Protein 1DHN (pdb70)

Structure (mmCIF, N/CA/C/O backbone):
data_1DHN
#
_entry.id   1DHN
#
_cell.length_a   61.300
_cell.length_b   61.300
_cell.length_c   124.200
_cell.angle_alpha   90.00
_cell.angle_beta   90.00
_cell.angle_gamma   90.00
#
_symmetry.space_group_name_H-M   'I 4 2 2'
#
loop_
_entity.id
_entity.type
_entity.pdbx_description
1 polymer '7,8-DIHYDRONEOPTERIN ALDOLASE'
2 water water
#
loop_
_atom_site.group_PDB
_atom_site.id
_atom_site.type_symbol
_atom_site.label_atom_id
_atom_site.label_alt_id
_atom_site.label_comp_id
_atom_site.label_asym_id
_atom_site.label_entity_id
_atom_site.label_seq_id
_atom_site.pdbx_PDB_ins_code
_atom_site.Cartn_x
_atom_site.Cartn_y
_atom_site.Cartn_z
_atom_site.occupancy
_atom_site.B_iso_or_equiv
_atom_site.auth_seq_id
_atom_site.auth_comp_id
_atom_site.auth_asym_id
_atom_site.auth_atom_id
_atom_site.pdbx_PDB_model_num
ATOM 1 N N . MET A 1 1 ? 21.004 38.189 93.560 1.00 34.07 1 MET A N 1
ATOM 2 C CA . MET A 1 1 ? 20.356 38.919 92.428 1.00 32.60 1 MET A CA 1
ATOM 3 C C . MET A 1 1 ? 21.233 38.673 91.179 1.00 30.79 1 MET A C 1
ATOM 4 O O . MET A 1 1 ? 22.350 39.181 91.087 1.00 29.93 1 MET A O 1
ATOM 9 N N . GLN A 1 2 ? 20.723 37.877 90.239 1.00 28.71 2 GLN A N 1
ATOM 10 C CA . GLN A 1 2 ? 21.469 37.506 89.042 1.00 26.43 2 GLN A CA 1
ATOM 11 C C . GLN A 1 2 ? 20.966 38.112 87.732 1.00 26.63 2 GLN A C 1
ATOM 12 O O . GLN A 1 2 ? 21.301 37.596 86.662 1.00 28.37 2 GLN A O 1
ATOM 18 N N . ASP A 1 3 ? 20.122 39.142 87.796 1.00 21.71 3 ASP A N 1
ATOM 19 C CA . ASP A 1 3 ? 19.613 39.766 86.574 1.00 21.45 3 ASP A CA 1
ATOM 20 C C . ASP A 1 3 ? 20.698 40.641 85.951 1.00 20.43 3 ASP A C 1
ATOM 21 O O . ASP A 1 3 ? 21.485 41.296 86.670 1.00 20.23 3 ASP A O 1
ATOM 26 N N . THR A 1 4 ? 20.704 40.713 84.627 1.00 18.14 4 THR A N 1
ATOM 27 C CA . THR A 1 4 ? 21.685 41.540 83.945 1.00 18.70 4 THR A CA 1
ATOM 28 C C . THR A 1 4 ? 21.128 42.132 82.668 1.00 18.25 4 THR A C 1
ATOM 29 O O . THR A 1 4 ? 20.153 41.639 82.100 1.00 20.06 4 THR A O 1
ATOM 33 N N . ILE A 1 5 ? 21.720 43.244 82.273 1.00 19.32 5 ILE A N 1
ATOM 34 C CA . ILE A 1 5 ? 21.386 43.911 81.022 1.00 21.57 5 ILE A CA 1
ATOM 35 C C . ILE A 1 5 ? 22.727 43.786 80.282 1.00 20.49 5 ILE A C 1
ATOM 36 O O . ILE A 1 5 ? 23.779 44.001 80.888 1.00 21.46 5 ILE A O 1
ATOM 41 N N . PHE A 1 6 ? 22.713 43.409 79.006 1.00 19.48 6 PHE A N 1
ATOM 42 C CA . PHE A 1 6 ? 23.970 43.251 78.280 1.00 18.31 6 PHE A CA 1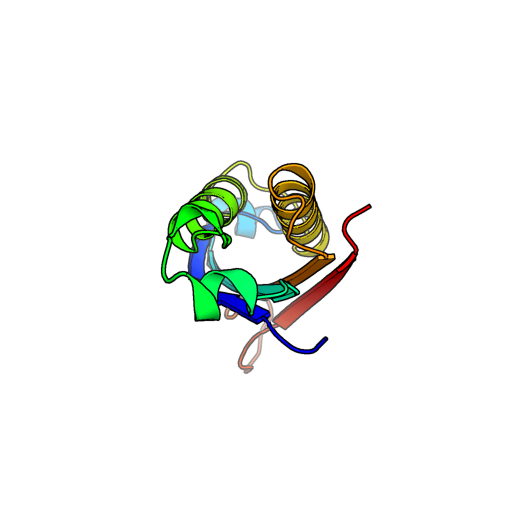
ATOM 43 C C . PHE A 1 6 ? 24.020 43.830 76.868 1.00 18.45 6 PHE A C 1
ATOM 44 O O . PHE A 1 6 ? 22.992 44.004 76.228 1.00 19.85 6 PHE A O 1
ATOM 52 N N . LEU A 1 7 ? 25.230 44.155 76.410 1.00 19.02 7 LEU A N 1
ATOM 53 C CA . LEU A 1 7 ? 25.487 44.656 75.056 1.00 18.50 7 LEU A CA 1
ATOM 54 C C . LEU A 1 7 ? 26.700 43.846 74.608 1.00 19.39 7 LEU A C 1
ATOM 55 O O . LEU A 1 7 ? 27.778 43.934 75.209 1.00 19.99 7 LEU A O 1
ATOM 60 N N . LYS A 1 8 ? 26.492 42.996 73.604 1.00 19.63 8 LYS A N 1
ATOM 61 C CA . LYS A 1 8 ? 27.529 42.112 73.113 1.00 18.52 8 LYS A CA 1
ATOM 62 C C . LYS A 1 8 ? 28.123 42.422 71.745 1.00 19.61 8 LYS A C 1
ATOM 63 O O . LYS A 1 8 ? 27.418 42.758 70.798 1.00 20.36 8 LYS A O 1
ATOM 69 N N . GLY A 1 9 ? 29.431 42.233 71.640 1.00 20.61 9 GLY A N 1
ATOM 70 C CA . GLY A 1 9 ? 30.135 42.443 70.390 1.00 21.84 9 GLY A CA 1
ATOM 71 C C . GLY A 1 9 ? 30.060 43.814 69.732 1.00 22.00 9 GLY A C 1
ATOM 72 O O . GLY A 1 9 ? 30.008 43.915 68.487 1.00 20.39 9 GLY A O 1
ATOM 73 N N . MET A 1 10 ? 30.030 44.873 70.542 1.00 21.42 10 MET A N 1
ATOM 74 C CA . MET A 1 10 ? 30.006 46.231 69.999 1.00 20.25 10 MET A CA 1
ATOM 75 C C . MET A 1 10 ? 31.375 46.455 69.367 1.00 20.72 10 MET A C 1
ATOM 76 O O . MET A 1 10 ? 32.389 46.200 70.005 1.00 22.04 10 MET A O 1
ATOM 81 N N . ARG A 1 11 ? 31.406 46.868 68.108 1.00 19.40 11 ARG A N 1
ATOM 82 C CA . ARG A 1 11 ? 32.664 47.084 67.427 1.00 19.58 11 ARG A CA 1
ATOM 83 C C . ARG A 1 11 ? 32.869 48.533 67.064 1.00 19.24 11 ARG A C 1
ATOM 84 O O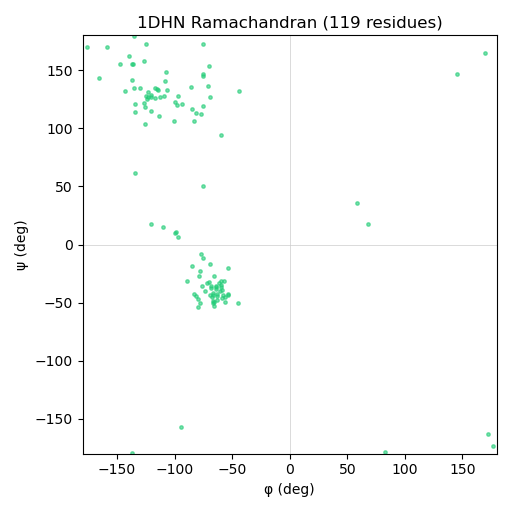 . ARG A 1 11 ? 31.963 49.189 66.546 1.00 20.51 11 ARG A O 1
ATOM 92 N N . PHE A 1 12 ? 34.062 49.038 67.350 1.00 18.43 12 PHE A N 1
ATOM 93 C CA . PHE A 1 12 ? 34.384 50.424 67.059 1.00 21.16 12 PHE A CA 1
ATOM 94 C C . PHE A 1 12 ? 35.778 50.484 66.459 1.00 21.72 12 PHE A C 1
ATOM 95 O O . PHE A 1 12 ? 36.659 49.729 66.867 1.00 23.37 12 PHE A O 1
ATOM 103 N N . TYR A 1 13 ? 35.973 51.358 65.480 1.00 22.07 13 TYR A N 1
ATOM 104 C CA . TYR A 1 13 ? 37.287 51.513 64.891 1.00 22.11 13 TYR A CA 1
ATOM 105 C C . TYR A 1 13 ? 37.876 52.659 65.690 1.00 22.97 13 TYR A C 1
ATOM 106 O O . TYR A 1 13 ? 37.290 53.756 65.742 1.00 25.18 13 TYR A O 1
ATOM 115 N N . GLY A 1 14 ? 39.003 52.388 66.340 1.00 22.65 14 GLY A N 1
ATOM 116 C CA . GLY A 1 14 ? 39.651 53.387 67.167 1.00 23.08 14 GLY A CA 1
ATOM 117 C C . GLY A 1 14 ? 41.143 53.427 66.944 1.00 22.45 14 GLY A C 1
ATOM 118 O O . GLY A 1 14 ? 41.677 52.640 66.161 1.00 20.44 14 GLY A O 1
ATOM 119 N N . TYR A 1 15 ? 41.817 54.323 67.664 1.00 23.20 15 TYR A N 1
ATOM 120 C CA . TYR A 1 15 ? 43.264 54.515 67.539 1.00 24.63 15 TYR A CA 1
ATOM 121 C C . TYR A 1 15 ? 44.099 54.294 68.794 1.00 24.67 15 TYR A C 1
ATOM 122 O O . TYR A 1 15 ? 45.270 54.674 68.842 1.00 24.51 15 TYR A O 1
ATOM 131 N N . HIS A 1 16 ? 43.512 53.610 69.769 1.00 25.46 16 HIS A N 1
ATOM 132 C CA . HIS A 1 16 ? 44.174 53.317 71.037 1.00 25.40 16 HIS A CA 1
ATOM 133 C C . HIS A 1 16 ? 45.291 52.296 70.864 1.00 24.58 16 HIS A C 1
ATOM 134 O O . HIS A 1 16 ? 45.271 51.474 69.950 1.00 25.39 16 HIS A O 1
ATOM 141 N N . GLY A 1 17 ? 46.267 52.362 71.757 1.00 26.14 17 GLY A N 1
ATOM 142 C CA . GLY A 1 17 ? 47.400 51.457 71.711 1.00 26.25 17 GLY A CA 1
ATOM 143 C C . GLY A 1 17 ? 48.654 52.180 72.173 1.00 27.75 17 GLY A C 1
ATOM 144 O O . GLY A 1 17 ? 48.791 53.392 71.985 1.00 28.00 17 GLY A O 1
ATOM 145 N N . ALA A 1 18 ? 49.553 51.449 72.820 1.00 29.40 18 ALA A N 1
ATOM 146 C CA . ALA A 1 18 ? 50.801 52.026 73.311 1.00 30.47 18 ALA A CA 1
ATOM 147 C C . ALA A 1 18 ? 51.824 52.271 72.180 1.00 32.88 18 ALA A C 1
ATOM 148 O O . ALA A 1 18 ? 52.826 52.970 72.371 1.00 34.41 18 ALA A O 1
ATOM 150 N N . LEU A 1 19 ? 51.553 51.724 70.997 1.00 32.47 19 LEU A N 1
ATOM 151 C CA . LEU A 1 19 ? 52.451 51.848 69.854 1.00 33.01 19 LEU A CA 1
ATOM 152 C C . LEU A 1 19 ? 52.064 52.974 68.872 1.00 31.66 19 LEU A C 1
ATOM 153 O O . LEU A 1 19 ? 50.918 53.054 68.423 1.00 31.37 19 LEU A O 1
ATOM 158 N N . SER A 1 20 ? 53.025 53.848 68.563 1.00 30.91 20 SER A N 1
ATOM 159 C CA . SER A 1 20 ? 52.821 54.974 67.648 1.00 30.02 20 SER A CA 1
ATOM 160 C C . SER A 1 20 ? 52.076 54.544 66.403 1.00 28.08 20 SER A C 1
ATOM 161 O O . SER A 1 20 ? 51.086 55.167 66.013 1.00 28.77 20 SER A O 1
ATOM 164 N N . ALA A 1 21 ? 52.562 53.477 65.777 1.00 27.29 21 ALA A N 1
ATOM 165 C CA . ALA A 1 21 ? 51.958 52.961 64.547 1.00 27.00 21 ALA A CA 1
ATOM 166 C C . ALA A 1 21 ? 50.487 52.549 64.723 1.00 25.72 21 ALA A C 1
ATOM 167 O O . ALA A 1 21 ? 49.706 52.674 63.786 1.00 24.62 21 ALA A O 1
ATOM 169 N N . GLU A 1 22 ? 50.114 52.088 65.922 1.00 24.42 22 GLU A N 1
ATOM 170 C CA . GLU A 1 22 ? 48.731 51.711 66.212 1.00 24.74 22 GLU A CA 1
ATOM 171 C C . GLU A 1 22 ? 47.873 52.970 66.181 1.00 26.29 22 GLU A C 1
ATOM 172 O O . GLU A 1 22 ? 46.800 52.989 65.576 1.00 25.08 22 GLU A O 1
ATOM 178 N N . ASN A 1 23 ? 48.339 54.005 66.879 1.00 28.02 23 ASN A N 1
ATOM 179 C CA . ASN A 1 23 ? 47.645 55.297 66.961 1.00 29.33 23 ASN A CA 1
ATOM 180 C C . ASN A 1 23 ? 47.407 55.906 65.586 1.00 28.46 23 ASN A C 1
ATOM 181 O O . ASN A 1 23 ? 46.437 56.635 65.378 1.00 27.16 23 ASN A O 1
ATOM 186 N N . GLU A 1 24 ? 48.328 55.618 64.666 1.00 31.23 24 GLU A N 1
ATOM 187 C CA . GLU A 1 24 ? 48.302 56.109 63.276 1.00 32.80 24 GLU A CA 1
ATOM 188 C C . GLU A 1 24 ? 47.318 55.334 62.380 1.00 30.53 24 GLU A C 1
ATOM 189 O O . GLU A 1 24 ? 46.477 55.931 61.712 1.00 30.30 24 GLU A O 1
ATOM 195 N N . ILE A 1 25 ? 47.419 54.006 62.409 1.00 28.97 25 ILE A N 1
ATOM 196 C CA . ILE A 1 25 ? 46.585 53.109 61.613 1.00 28.75 25 ILE A CA 1
ATOM 197 C C . ILE A 1 25 ? 45.202 52.785 62.215 1.00 26.14 25 ILE A C 1
ATOM 198 O O . ILE A 1 25 ? 44.194 52.764 61.494 1.00 24.36 25 ILE A O 1
ATOM 203 N N . GLY A 1 26 ? 45.160 52.538 63.522 1.00 24.53 26 GLY A N 1
ATOM 204 C CA . GLY A 1 26 ? 43.913 52.184 64.170 1.00 23.48 26 GLY A CA 1
ATOM 205 C C . GLY A 1 26 ? 43.638 50.696 63.981 1.00 24.46 26 GLY A C 1
ATOM 206 O O . GLY A 1 26 ? 44.445 49.969 63.380 1.00 24.91 26 GLY A O 1
ATOM 207 N N . GLN A 1 27 ? 42.503 50.238 64.498 1.00 22.75 27 GLN A N 1
ATOM 208 C CA . GLN A 1 27 ? 42.095 48.838 64.416 1.00 22.00 27 GLN A CA 1
ATOM 209 C C . GLN A 1 27 ? 40.697 48.771 65.042 1.00 22.23 27 GLN A C 1
ATOM 210 O O . GLN A 1 27 ? 40.204 49.765 65.574 1.00 23.02 27 GLN A O 1
ATOM 216 N N . ILE A 1 28 ? 40.033 47.631 64.895 1.00 22.61 28 ILE A N 1
ATOM 217 C CA . ILE A 1 28 ? 38.705 47.415 65.453 1.00 22.24 28 ILE A CA 1
ATOM 218 C C . ILE A 1 28 ? 38.851 46.930 66.905 1.00 21.24 28 ILE A C 1
ATOM 219 O O . ILE A 1 28 ? 39.707 46.100 67.208 1.00 21.74 28 ILE A O 1
ATOM 224 N N . PHE A 1 29 ? 38.043 47.496 67.796 1.00 21.68 29 PHE A N 1
ATOM 225 C CA . PHE A 1 29 ? 38.011 47.127 69.205 1.00 22.10 29 PHE A CA 1
ATOM 226 C C . PHE A 1 29 ? 36.628 46.522 69.407 1.00 21.59 29 PHE A C 1
ATOM 227 O O . PHE A 1 29 ? 35.642 47.082 68.914 1.00 21.85 29 PHE A O 1
ATOM 235 N N . LYS A 1 30 ? 36.567 45.370 70.075 1.00 19.31 30 LYS A N 1
ATOM 236 C CA . LYS A 1 30 ? 35.313 44.678 70.343 1.00 19.27 30 LYS A CA 1
ATOM 237 C C . LYS A 1 30 ? 35.041 44.879 71.822 1.00 19.64 30 LYS A C 1
ATOM 238 O O . LYS A 1 30 ? 35.948 44.674 72.634 1.00 21.39 30 LYS A O 1
ATOM 244 N N . VAL A 1 31 ? 33.812 45.262 72.174 1.00 19.69 31 VAL A N 1
ATOM 245 C CA . VAL A 1 31 ? 33.442 45.527 73.578 1.00 19.89 31 VAL A CA 1
ATOM 246 C C . VAL A 1 31 ? 32.168 44.810 74.034 1.00 16.70 31 VAL A C 1
ATOM 247 O O . VAL A 1 31 ? 31.179 44.777 73.315 1.00 17.62 31 VAL A O 1
ATOM 251 N N . ASP A 1 32 ? 32.224 44.203 75.214 1.00 18.24 32 ASP A N 1
ATOM 252 C CA . ASP A 1 32 ? 31.071 43.532 75.819 1.00 19.14 32 ASP A CA 1
ATOM 253 C C . ASP A 1 32 ? 30.850 44.233 77.146 1.00 18.24 32 ASP A C 1
ATOM 254 O O . ASP A 1 32 ? 31.788 44.421 77.915 1.00 18.48 32 ASP A O 1
ATOM 259 N N . VAL A 1 33 ? 29.626 44.661 77.393 1.00 20.07 33 VAL A N 1
ATOM 260 C CA . VAL A 1 33 ? 29.285 45.323 78.644 1.00 19.93 33 VAL A CA 1
ATOM 261 C C . VAL A 1 33 ? 28.133 44.543 79.297 1.00 21.25 33 VAL A C 1
ATOM 262 O O . VAL A 1 33 ? 27.143 44.199 78.636 1.00 20.67 33 VAL A O 1
ATOM 266 N N . THR A 1 34 ? 28.318 44.159 80.556 1.00 21.60 34 THR A N 1
ATOM 267 C CA . THR A 1 34 ? 27.274 43.451 81.292 1.00 21.27 34 THR A CA 1
ATOM 268 C C . THR A 1 34 ? 26.994 44.245 82.564 1.00 20.06 34 THR A C 1
ATOM 269 O O . THR A 1 34 ? 27.901 44.575 83.334 1.00 20.27 34 THR A O 1
ATOM 273 N N . LEU A 1 35 ? 25.731 44.591 82.739 1.00 18.77 35 LEU A N 1
ATOM 274 C CA . LEU A 1 35 ? 25.305 45.391 83.855 1.00 19.53 35 LEU A CA 1
ATOM 275 C C . LEU A 1 35 ? 24.426 44.625 84.839 1.00 19.86 35 LEU A C 1
ATOM 276 O O . LEU A 1 35 ? 23.462 43.979 84.438 1.00 20.58 35 LEU A O 1
ATOM 281 N N . LYS A 1 36 ? 24.803 44.646 86.113 1.00 19.13 36 LYS A N 1
ATOM 282 C CA . LYS A 1 36 ? 24.012 44.003 87.149 1.00 20.75 36 LYS A CA 1
ATOM 283 C C . LYS A 1 36 ? 22.897 44.983 87.550 1.00 20.79 36 LYS A C 1
ATOM 284 O O . LYS A 1 36 ? 23.151 45.979 88.220 1.00 21.03 36 LYS A O 1
ATOM 290 N N . VAL A 1 37 ? 21.671 44.699 87.126 1.00 22.53 37 VAL A N 1
ATOM 291 C CA . VAL A 1 37 ? 20.509 45.559 87.390 1.00 23.21 37 VAL A CA 1
ATOM 292 C C . VAL A 1 37 ? 19.316 44.703 87.827 1.00 23.46 37 VAL A C 1
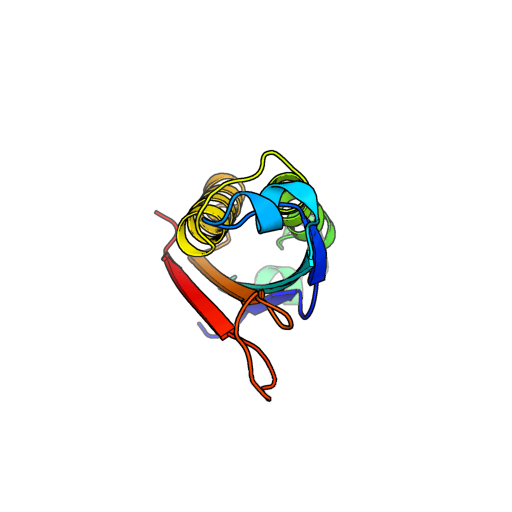ATOM 293 O O . VAL A 1 37 ? 19.054 43.670 87.218 1.00 23.34 37 VAL A O 1
ATOM 297 N N . ASP A 1 38 ? 18.605 45.109 88.879 1.00 24.67 38 ASP A N 1
ATOM 298 C CA . ASP A 1 38 ? 17.422 44.360 89.328 1.00 26.67 38 ASP A CA 1
ATOM 299 C C . ASP A 1 38 ? 16.292 44.708 88.340 1.00 25.47 38 ASP A C 1
ATOM 300 O O . ASP A 1 38 ? 15.819 45.848 88.315 1.00 26.08 38 ASP A O 1
ATOM 305 N N . LEU A 1 39 ? 15.865 43.722 87.544 1.00 25.38 39 LEU A N 1
ATOM 306 C CA . LEU A 1 39 ? 14.842 43.903 86.501 1.00 23.85 39 LEU A CA 1
ATOM 307 C C . LEU A 1 39 ? 13.396 43.476 86.832 1.00 24.51 39 LEU A C 1
ATOM 308 O O . LEU A 1 39 ? 12.531 43.425 85.943 1.00 24.19 39 LEU A O 1
ATOM 313 N N . SER A 1 40 ? 13.123 43.184 88.103 1.00 27.22 40 SER A N 1
ATOM 314 C CA . SER A 1 40 ? 11.785 42.751 88.506 1.00 25.84 40 SER A CA 1
ATOM 315 C C . SER A 1 40 ? 10.736 43.868 88.481 1.00 24.82 40 SER A C 1
ATOM 316 O O . SER A 1 40 ? 9.581 43.605 88.173 1.00 27.21 40 SER A O 1
ATOM 319 N N . GLU A 1 41 ? 11.116 45.111 88.773 1.00 26.30 41 GLU A N 1
ATOM 320 C CA . GLU A 1 41 ? 10.143 46.198 88.730 1.00 26.23 41 GLU A CA 1
ATOM 321 C C . GLU A 1 41 ? 9.699 46.357 87.275 1.00 27.60 41 GLU A C 1
ATOM 322 O O . GLU A 1 41 ? 8.499 46.292 86.984 1.00 28.64 41 GLU A O 1
ATOM 328 N N . ALA A 1 42 ? 10.665 46.500 86.356 1.00 26.72 42 ALA A N 1
ATOM 329 C CA . ALA A 1 42 ? 10.387 46.626 84.921 1.00 24.70 42 ALA A CA 1
ATOM 330 C C . ALA A 1 42 ? 9.637 45.390 84.398 1.00 24.28 42 ALA A C 1
ATOM 331 O O . ALA A 1 42 ? 8.766 45.489 83.521 1.00 25.53 42 ALA A O 1
ATOM 333 N N . GLY A 1 43 ? 9.991 44.223 84.926 1.00 22.96 43 GLY A N 1
ATOM 334 C CA . GLY A 1 43 ? 9.325 43.002 84.520 1.00 24.94 43 GLY A CA 1
ATOM 335 C C . GLY A 1 43 ? 7.846 43.052 84.851 1.00 26.92 43 GLY A C 1
ATOM 336 O O . GLY A 1 43 ? 7.007 42.516 84.134 1.00 27.08 43 GLY A O 1
ATOM 337 N N . ARG A 1 44 ? 7.534 43.726 85.949 1.00 31.22 44 ARG A N 1
ATOM 338 C CA . ARG A 1 44 ? 6.166 43.891 86.433 1.00 32.02 44 ARG A CA 1
ATOM 339 C C . ARG A 1 44 ? 5.437 44.989 85.657 1.00 30.77 44 ARG A C 1
ATOM 340 O O . ARG A 1 44 ? 4.371 44.758 85.066 1.00 29.24 44 ARG A O 1
ATOM 348 N N . THR A 1 45 ? 6.059 46.166 85.632 1.00 29.59 45 THR A N 1
ATOM 349 C CA . THR A 1 45 ? 5.478 47.345 85.013 1.00 30.52 45 THR A CA 1
ATOM 350 C C . THR A 1 45 ? 5.487 47.458 83.497 1.00 30.40 45 THR A C 1
ATOM 351 O O . THR A 1 45 ? 4.548 48.006 82.907 1.00 30.92 45 THR A O 1
ATOM 355 N N . ASP A 1 46 ? 6.546 46.964 82.868 1.00 28.86 46 ASP A N 1
ATOM 356 C CA . ASP A 1 46 ? 6.694 47.080 81.423 1.00 29.80 46 ASP A CA 1
ATOM 357 C C . ASP A 1 46 ? 6.905 48.560 81.045 1.00 29.24 46 ASP A C 1
ATOM 358 O O . ASP A 1 46 ? 6.737 48.952 79.896 1.00 29.84 46 ASP A O 1
ATOM 363 N N . ASN A 1 47 ? 7.278 49.379 82.021 1.00 31.33 47 ASN A N 1
ATOM 364 C CA . ASN A 1 47 ? 7.497 50.799 81.785 1.00 32.51 47 ASN A CA 1
ATOM 365 C C . ASN A 1 47 ? 9.001 50.999 81.602 1.00 33.15 47 ASN A C 1
ATOM 366 O O . ASN A 1 47 ? 9.804 50.677 82.490 1.00 30.87 47 ASN A O 1
ATOM 371 N N . VAL A 1 48 ? 9.376 51.517 80.435 1.00 33.38 48 VAL A N 1
ATOM 372 C CA . VAL A 1 48 ? 10.779 51.734 80.116 1.00 33.39 48 VAL A CA 1
ATOM 373 C C . VAL A 1 48 ? 11.548 52.548 81.145 1.00 33.30 48 VAL A C 1
ATOM 374 O O . VAL A 1 48 ? 12.762 52.419 81.242 1.00 35.79 48 VAL A O 1
ATOM 378 N N . ILE A 1 49 ? 10.838 53.307 81.972 1.00 33.29 49 ILE A N 1
ATOM 379 C CA . ILE A 1 49 ? 11.485 54.151 82.965 1.00 35.30 49 ILE A CA 1
ATOM 380 C C . ILE A 1 49 ? 12.001 53.402 84.207 1.00 34.99 49 ILE A C 1
ATOM 381 O O . ILE A 1 49 ? 12.717 53.968 85.031 1.00 34.70 49 ILE A O 1
ATOM 386 N N . ASP A 1 50 ? 11.662 52.120 84.316 1.00 34.39 50 ASP A N 1
ATOM 387 C CA . ASP A 1 50 ? 12.085 51.307 85.453 1.00 33.17 50 ASP A CA 1
ATOM 388 C C . ASP A 1 50 ? 13.341 50.469 85.168 1.00 32.84 50 ASP A C 1
ATOM 389 O O . ASP A 1 50 ? 13.745 49.635 85.984 1.00 32.38 50 ASP A O 1
ATOM 394 N N . THR A 1 51 ? 13.957 50.676 84.013 1.00 31.66 51 THR A N 1
ATOM 395 C CA . THR A 1 51 ? 15.157 49.929 83.695 1.00 32.09 51 THR A CA 1
ATOM 396 C C . THR A 1 51 ? 16.188 50.865 83.072 1.00 32.29 51 THR A C 1
ATOM 397 O O . THR A 1 51 ? 15.974 52.086 83.005 1.00 32.86 51 THR A O 1
ATOM 401 N N . VAL A 1 52 ? 17.338 50.306 82.712 1.00 31.47 52 VAL A N 1
ATOM 402 C CA . VAL A 1 52 ? 18.403 51.075 82.092 1.00 30.63 52 VAL A CA 1
ATOM 403 C C . VAL A 1 52 ? 18.287 50.788 80.583 1.00 31.57 52 VAL A C 1
ATOM 404 O O . VAL A 1 52 ? 18.246 49.632 80.169 1.00 34.03 52 VAL A O 1
ATOM 408 N N . HIS A 1 53 ? 18.125 51.835 79.779 1.00 31.29 53 HIS A N 1
ATOM 409 C CA . HIS A 1 53 ? 17.996 51.696 78.328 1.00 32.78 53 HIS A CA 1
ATOM 410 C C . HIS A 1 53 ? 19.342 51.386 77.620 1.00 31.78 53 HIS A C 1
ATOM 411 O O . HIS A 1 53 ? 20.266 52.220 77.635 1.00 28.49 53 HIS A O 1
ATOM 418 N N . TYR A 1 54 ? 19.404 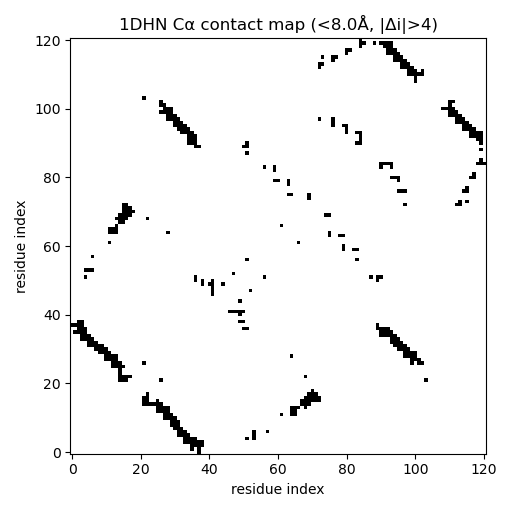50.230 76.942 1.00 30.76 54 TYR A N 1
ATOM 419 C CA . TYR A 1 54 ? 20.615 49.759 76.225 1.00 30.06 54 TYR A CA 1
ATOM 420 C C . TYR A 1 54 ? 21.149 50.793 75.257 1.00 25.34 54 TYR A C 1
ATOM 421 O O . TYR A 1 54 ? 22.352 50.930 75.093 1.00 25.14 54 TYR A O 1
ATOM 430 N N . GLY A 1 55 ? 20.236 51.430 74.538 1.00 25.37 55 GLY A N 1
ATOM 431 C CA . GLY A 1 55 ? 20.604 52.453 73.583 1.00 24.29 55 GLY A CA 1
ATOM 432 C C . GLY A 1 55 ? 21.464 53.544 74.191 1.00 24.85 55 GLY A C 1
ATOM 433 O O . GLY A 1 55 ? 22.446 53.963 73.569 1.00 24.64 55 GLY A O 1
ATOM 434 N N . GLU A 1 56 ? 21.118 54.010 75.394 1.00 24.71 56 GLU A N 1
ATOM 435 C CA . GLU A 1 56 ? 21.904 55.056 76.046 1.00 24.09 56 GLU A CA 1
ATOM 436 C C . GLU A 1 56 ? 23.267 54.536 76.456 1.00 22.83 56 GLU A C 1
ATOM 437 O O . GLU A 1 56 ? 24.267 55.242 76.321 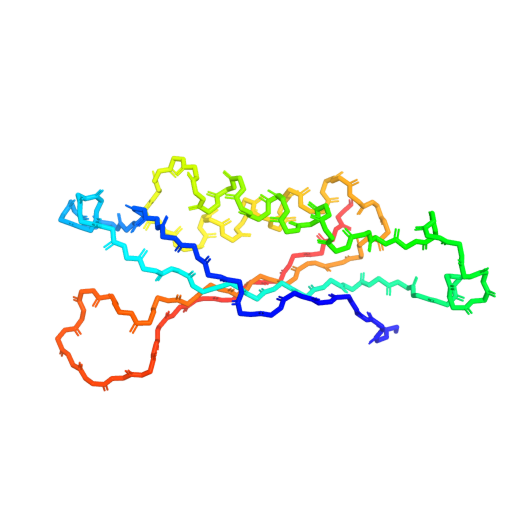1.00 24.61 56 GLU A O 1
ATOM 443 N N . VAL A 1 57 ? 23.320 53.286 76.906 1.00 20.71 57 VAL A N 1
ATOM 444 C CA . VAL A 1 57 ? 24.586 52.687 77.300 1.00 20.14 57 VAL A CA 1
ATOM 445 C C . VAL A 1 57 ? 25.541 52.580 76.096 1.00 20.42 57 VAL A C 1
ATOM 446 O O . VAL A 1 57 ? 26.725 52.927 76.209 1.00 20.67 57 VAL A O 1
ATOM 450 N N . PHE A 1 58 ? 25.018 52.127 74.950 1.00 20.85 58 PHE A N 1
ATOM 451 C CA . PHE A 1 58 ? 25.802 52.000 73.713 1.00 21.11 58 PHE A CA 1
ATOM 452 C C . PHE A 1 58 ? 26.388 53.359 73.348 1.00 21.16 58 PHE A C 1
ATOM 453 O O . PHE A 1 58 ? 27.559 53.452 72.996 1.00 21.69 58 PHE A O 1
ATOM 461 N N . GLU A 1 59 ? 25.580 54.413 73.452 1.00 21.09 59 GLU A N 1
ATOM 462 C CA . GLU A 1 59 ? 26.056 55.757 73.156 1.00 23.25 59 GLU A CA 1
ATOM 463 C C . GLU A 1 59 ? 27.241 56.142 74.038 1.00 22.47 59 GLU A C 1
ATOM 464 O O . GLU A 1 59 ? 28.192 56.765 73.560 1.00 22.51 59 GLU A O 1
ATOM 470 N N . GLU A 1 60 ? 27.199 55.755 75.314 1.00 22.47 60 GLU A N 1
ATOM 471 C CA . GLU A 1 60 ? 28.286 56.066 76.241 1.00 21.28 60 GLU A CA 1
ATOM 472 C C . GLU A 1 60 ? 29.548 55.335 75.842 1.00 19.06 60 GLU A C 1
ATOM 473 O O . GLU A 1 60 ? 30.618 55.938 75.762 1.00 20.82 60 GLU A O 1
ATOM 479 N N . VAL A 1 61 ? 29.418 54.031 75.616 1.00 19.40 61 VAL A N 1
ATOM 480 C CA . VAL A 1 61 ? 30.535 53.198 75.221 1.00 18.89 61 VAL A CA 1
ATOM 481 C C . VAL A 1 61 ? 31.165 53.780 73.962 1.00 19.22 61 VAL A C 1
ATOM 482 O O . VAL A 1 61 ? 32.360 54.024 73.934 1.00 19.95 61 VAL A O 1
ATOM 486 N N . LYS A 1 62 ? 30.336 54.081 72.963 1.00 20.92 62 LYS A N 1
ATOM 487 C CA . LYS A 1 62 ? 30.774 54.648 71.687 1.00 19.93 62 LYS A CA 1
ATOM 488 C C . LYS A 1 62 ? 31.561 55.953 71.819 1.00 21.59 62 LYS A C 1
ATOM 489 O O . LYS A 1 62 ? 32.602 56.105 71.187 1.00 21.85 62 LYS A O 1
ATOM 495 N N . SER A 1 63 ? 31.076 56.879 72.649 1.00 23.95 63 SER A N 1
ATOM 496 C CA . SER A 1 63 ? 31.734 58.175 72.858 1.00 24.71 63 SER A CA 1
ATOM 497 C C . SER A 1 63 ? 33.159 58.021 73.393 1.00 24.82 63 SER A C 1
ATOM 498 O O . SER A 1 63 ? 34.046 58.837 73.077 1.00 24.65 63 SER A O 1
ATOM 501 N N . ILE A 1 64 ? 33.357 56.991 74.224 1.00 24.51 64 ILE A N 1
ATOM 502 C CA . ILE A 1 64 ? 34.655 56.680 74.821 1.00 23.57 64 ILE A CA 1
ATOM 503 C C . ILE A 1 64 ? 35.553 55.902 73.841 1.00 23.70 64 ILE A C 1
ATOM 504 O O . ILE A 1 6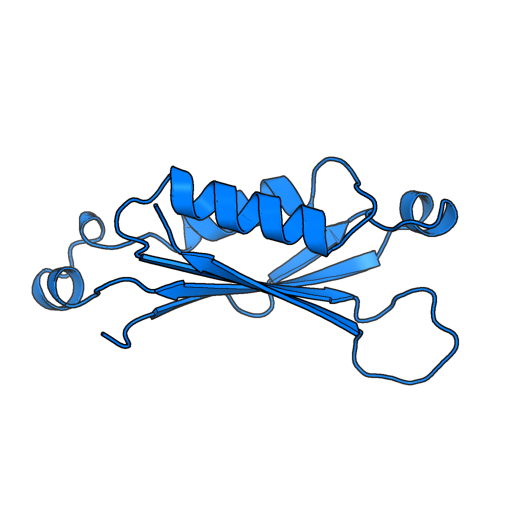4 ? 36.725 56.242 73.647 1.00 23.37 64 ILE A O 1
ATOM 509 N N . MET A 1 65 ? 34.976 54.904 73.172 1.00 23.51 65 MET A N 1
ATOM 510 C CA . MET A 1 65 ? 35.713 54.061 72.223 1.00 23.35 65 MET A CA 1
ATOM 511 C C . MET A 1 65 ? 36.152 54.781 70.945 1.00 22.36 65 MET A C 1
ATOM 512 O O . MET A 1 65 ? 37.227 54.507 70.409 1.00 22.11 65 MET A O 1
ATOM 517 N N . GLU A 1 66 ? 35.317 55.697 70.476 1.00 23.58 66 GLU A N 1
ATOM 518 C CA . GLU A 1 66 ? 35.598 56.468 69.269 1.00 27.17 66 GLU A CA 1
ATOM 519 C C . GLU A 1 66 ? 36.142 57.880 69.567 1.00 30.27 66 GLU A C 1
ATOM 520 O O . GLU A 1 66 ? 36.258 58.722 68.668 1.00 31.35 66 GLU A O 1
ATOM 526 N N . GLY A 1 67 ? 36.474 58.138 70.832 1.00 30.69 67 GLY A N 1
ATOM 527 C CA . GLY A 1 67 ? 37.025 59.428 71.215 1.00 29.94 67 GLY A CA 1
ATOM 528 C C . GLY A 1 67 ? 38.545 59.376 71.217 1.00 30.10 67 GLY A C 1
ATOM 529 O O . GLY A 1 67 ? 39.165 58.520 70.577 1.00 28.97 67 GLY A O 1
ATOM 530 N N . LYS A 1 68 ? 39.142 60.287 71.968 1.00 34.33 68 LYS A N 1
ATOM 531 C CA . LYS A 1 68 ? 40.595 60.385 72.123 1.00 37.21 68 LYS A CA 1
ATOM 532 C C . LYS A 1 68 ? 41.316 59.040 72.345 1.00 34.37 68 LYS A C 1
ATOM 533 O O . LYS A 1 68 ? 40.916 58.215 73.174 1.00 34.13 68 LYS A O 1
ATOM 539 N N . ALA A 1 69 ? 42.386 58.831 71.592 1.00 33.16 69 ALA A N 1
ATOM 540 C CA . ALA A 1 69 ? 43.178 57.618 71.717 1.00 33.18 69 ALA A CA 1
ATOM 541 C C . ALA A 1 69 ? 43.968 57.614 73.027 1.00 31.67 69 ALA A C 1
ATOM 542 O O . ALA A 1 69 ? 44.552 58.622 73.427 1.00 32.36 69 ALA A O 1
ATOM 544 N N . VAL A 1 70 ? 43.971 56.466 73.689 1.00 29.74 70 VAL A N 1
ATOM 545 C CA . VAL A 1 70 ? 44.687 56.289 74.939 1.00 28.77 70 VAL A CA 1
ATOM 546 C C . VAL A 1 70 ? 45.602 55.090 74.715 1.00 28.77 70 VAL A C 1
ATOM 547 O O . VAL A 1 70 ? 45.495 54.386 73.707 1.00 27.30 70 VAL A O 1
ATOM 551 N N . ASN A 1 71 ? 46.470 54.823 75.670 1.00 28.22 71 ASN A N 1
ATOM 552 C CA . ASN A 1 71 ? 47.395 53.722 75.509 1.00 28.98 71 ASN A CA 1
ATOM 553 C C . ASN A 1 71 ? 46.793 52.357 75.793 1.00 29.65 71 ASN A C 1
ATOM 554 O O . ASN A 1 71 ? 46.917 51.434 74.980 1.00 27.79 71 ASN A O 1
ATOM 559 N N . LEU A 1 72 ? 46.078 52.264 76.915 1.00 29.32 72 LEU A N 1
ATOM 560 C CA . LEU A 1 72 ? 45.550 51.000 77.395 1.00 25.36 72 LEU A CA 1
ATOM 561 C C . LEU A 1 72 ? 44.074 50.698 77.308 1.00 23.37 72 LEU A C 1
ATOM 562 O O . LEU A 1 72 ? 43.223 51.559 77.506 1.00 23.01 72 LEU A O 1
ATOM 567 N N . LEU A 1 73 ? 43.801 49.412 77.144 1.00 24.22 73 LEU A N 1
ATOM 568 C CA . LEU A 1 73 ? 42.450 48.886 77.112 1.00 22.73 73 LEU A CA 1
ATOM 569 C C . LEU A 1 73 ? 41.926 49.020 78.540 1.00 22.37 73 LEU A C 1
ATOM 570 O O . LEU A 1 73 ? 40.740 49.232 78.742 1.00 20.66 73 LEU A O 1
ATOM 575 N N . GLU A 1 74 ? 42.834 48.891 79.517 1.00 24.08 74 GLU A N 1
ATOM 576 C CA . GLU A 1 74 ? 42.515 48.985 80.954 1.00 22.52 74 GLU A CA 1
ATOM 577 C C . GLU A 1 74 ? 41.927 50.350 81.287 1.00 22.34 74 GLU A C 1
ATOM 578 O O . GLU A 1 74 ? 40.988 50.441 82.070 1.00 23.80 74 GLU A O 1
ATOM 584 N N . HIS A 1 75 ? 42.483 51.403 80.677 1.00 23.34 75 HIS A N 1
ATOM 585 C CA . HIS A 1 75 ? 42.039 52.788 80.876 1.00 21.33 75 HIS A CA 1
ATOM 586 C C . HIS A 1 75 ? 40.707 53.057 80.187 1.00 20.12 75 HIS A C 1
ATOM 587 O O . HIS A 1 75 ? 39.860 53.754 80.731 1.00 20.71 75 HIS A O 1
ATOM 594 N N . LEU A 1 76 ? 40.527 52.510 78.991 1.00 21.26 76 LEU A N 1
ATOM 595 C CA . LEU A 1 76 ? 39.279 52.668 78.252 1.00 20.87 76 LEU A CA 1
ATOM 596 C C . LEU A 1 76 ? 38.125 52.020 79.033 1.00 21.52 76 LEU A C 1
ATOM 597 O O . LEU A 1 76 ? 37.071 52.639 79.217 1.00 23.09 76 LEU A O 1
ATOM 602 N N . ALA A 1 77 ? 38.328 50.786 79.502 1.00 19.38 77 ALA A N 1
ATOM 603 C CA . ALA A 1 77 ? 37.313 50.047 80.264 1.00 17.80 77 ALA A CA 1
ATOM 604 C C . ALA A 1 77 ? 36.975 50.706 81.595 1.00 17.40 77 ALA A C 1
ATOM 605 O O . ALA A 1 77 ? 35.836 50.643 82.040 1.00 17.27 77 ALA A O 1
ATOM 607 N N . GLU A 1 78 ? 37.997 51.287 82.236 1.00 21.20 78 GLU A N 1
ATOM 608 C CA . GLU A 1 78 ? 37.881 52.009 83.512 1.00 22.19 78 GLU A CA 1
ATOM 609 C C . GLU A 1 78 ? 36.988 53.233 83.309 1.00 22.37 78 GLU A C 1
ATOM 610 O O . GLU A 1 78 ? 36.134 53.544 84.157 1.00 24.35 78 GLU A O 1
ATOM 616 N N . ARG A 1 79 ? 37.199 53.920 82.186 1.00 21.10 79 ARG A N 1
ATOM 617 C CA . ARG A 1 79 ? 36.416 55.085 81.823 1.00 20.22 79 ARG A CA 1
ATOM 618 C C . ARG A 1 79 ? 34.956 54.713 81.532 1.00 19.43 79 ARG A C 1
ATOM 619 O O . ARG A 1 79 ? 34.040 55.425 81.967 1.00 19.62 79 ARG A O 1
ATOM 627 N N . ILE A 1 80 ? 34.739 53.600 80.822 1.00 18.74 80 ILE A N 1
ATOM 628 C CA . ILE A 1 80 ? 33.384 53.109 80.498 1.00 19.31 80 ILE A CA 1
ATOM 629 C C . ILE A 1 80 ? 32.615 52.671 81.771 1.00 20.06 80 ILE A C 1
ATOM 630 O O . ILE A 1 80 ? 31.475 53.093 82.000 1.00 19.36 80 ILE A O 1
ATOM 635 N N . ALA A 1 81 ? 33.249 51.846 82.604 1.00 20.55 81 ALA A N 1
ATOM 636 C CA . ALA A 1 81 ? 32.614 51.371 83.818 1.00 19.47 81 ALA A CA 1
ATOM 637 C C . ALA A 1 81 ? 32.240 52.572 84.679 1.00 21.91 81 ALA A C 1
ATOM 638 O O . ALA A 1 81 ? 31.129 52.691 85.199 1.00 19.84 81 ALA A O 1
ATOM 640 N N . ASN A 1 82 ? 33.185 53.486 84.799 1.00 22.94 82 ASN A N 1
ATOM 641 C CA . ASN A 1 82 ? 32.985 54.674 85.596 1.00 23.20 82 ASN A CA 1
ATOM 642 C C . ASN A 1 82 ? 31.880 55.556 85.020 1.00 22.79 82 ASN A C 1
ATOM 643 O O . ASN A 1 82 ? 31.080 56.105 85.759 1.00 20.31 82 ASN A O 1
ATOM 648 N N . ARG A 1 83 ? 31.774 55.613 83.696 1.00 23.31 83 ARG A N 1
ATOM 649 C CA . ARG A 1 83 ? 30.733 56.413 83.032 1.00 24.88 83 ARG A CA 1
ATOM 650 C C . ARG A 1 83 ? 29.329 55.822 83.294 1.00 24.11 83 ARG A C 1
ATOM 651 O O . ARG A 1 83 ? 28.371 56.549 83.649 1.00 23.35 83 ARG A O 1
ATOM 659 N N . ILE A 1 84 ? 29.220 54.502 83.163 1.00 22.02 84 ILE A N 1
ATOM 660 C CA . ILE A 1 84 ? 27.946 53.819 83.352 1.00 21.65 84 ILE A CA 1
ATOM 661 C C . ILE A 1 84 ? 27.511 53.842 84.817 1.00 20.49 84 ILE A C 1
ATOM 662 O O . ILE A 1 84 ? 26.354 54.130 85.118 1.00 21.94 84 ILE A O 1
ATOM 667 N N . ASN A 1 85 ? 28.449 53.591 85.722 1.00 20.83 85 ASN A N 1
ATOM 668 C CA . ASN A 1 85 ? 28.154 53.586 87.153 1.00 23.14 85 ASN A CA 1
ATOM 669 C C . ASN A 1 85 ? 27.720 54.968 87.661 1.00 23.48 85 ASN A C 1
ATOM 670 O O . ASN A 1 85 ? 26.817 55.085 88.483 1.00 23.63 85 ASN A O 1
ATOM 675 N N . SER A 1 86 ? 28.354 56.013 87.147 1.00 23.92 86 SER A N 1
ATOM 676 C CA . SER A 1 86 ? 28.045 57.386 87.532 1.00 25.25 86 SER A CA 1
ATOM 677 C C . SER A 1 86 ? 26.649 57.852 87.114 1.00 25.46 86 SER A C 1
ATOM 678 O O . SER A 1 86 ? 25.962 58.540 87.872 1.00 24.47 86 SER A O 1
ATOM 681 N N . GLN A 1 87 ? 26.257 57.520 85.888 1.00 25.01 87 GLN A N 1
ATOM 682 C CA . GLN A 1 87 ? 24.974 57.951 85.367 1.00 25.01 87 GLN A CA 1
ATOM 683 C C . GLN A 1 87 ? 23.744 57.106 85.685 1.00 24.10 87 GLN A C 1
ATOM 684 O O . GLN A 1 87 ? 22.621 57.597 85.575 1.00 24.28 87 GLN A O 1
ATOM 690 N N . TYR A 1 88 ? 23.934 55.851 86.084 1.00 24.02 88 TYR A N 1
ATOM 691 C CA . TYR A 1 88 ? 22.801 54.976 86.394 1.00 24.21 88 TYR A CA 1
ATOM 692 C C . TYR A 1 88 ? 22.904 54.367 87.790 1.00 24.88 88 TYR A C 1
ATOM 693 O O . TYR A 1 88 ? 23.665 53.413 87.996 1.00 25.96 88 TYR A O 1
ATOM 702 N N . ASN A 1 89 ? 22.132 54.892 88.743 1.00 25.66 89 ASN A N 1
ATOM 703 C CA . ASN A 1 89 ? 22.151 54.371 90.123 1.00 26.56 89 ASN A CA 1
ATOM 704 C C . ASN A 1 89 ? 21.621 52.921 90.228 1.00 24.26 89 ASN A C 1
ATOM 705 O O . ASN A 1 89 ? 21.997 52.168 91.132 1.00 24.24 89 ASN A O 1
ATOM 710 N N . ARG A 1 90 ? 20.743 52.536 89.307 1.00 22.86 90 ARG A N 1
ATOM 711 C CA . ARG A 1 90 ? 20.190 51.184 89.306 1.00 24.61 90 ARG A CA 1
ATOM 712 C C . ARG A 1 90 ? 21.225 50.136 88.942 1.00 22.45 90 ARG A C 1
ATOM 713 O O . ARG A 1 90 ? 20.979 48.949 89.113 1.00 24.06 90 ARG A O 1
ATOM 721 N N . VAL A 1 91 ? 22.338 50.557 88.348 1.00 21.53 91 VAL A N 1
ATOM 722 C CA . VAL A 1 91 ? 23.387 49.608 87.980 1.00 19.80 91 VAL A CA 1
ATOM 723 C C . VAL A 1 91 ? 24.180 49.362 89.253 1.00 19.05 91 VAL A C 1
ATOM 724 O O . VAL A 1 91 ? 24.774 50.269 89.806 1.00 20.78 91 VAL A O 1
ATOM 728 N N . MET A 1 92 ? 24.104 48.143 89.757 1.00 21.34 92 MET A N 1
ATOM 729 C CA . MET A 1 92 ? 24.803 47.749 90.980 1.00 22.46 92 MET A CA 1
ATOM 730 C C . MET A 1 92 ? 26.277 47.471 90.726 1.00 22.16 92 MET A C 1
ATOM 731 O O . MET A 1 92 ? 27.108 47.621 91.624 1.00 20.72 92 MET A O 1
ATOM 736 N N . GLU A 1 93 ? 26.593 47.081 89.491 1.00 22.08 93 GLU A N 1
ATOM 737 C CA . GLU A 1 93 ? 27.956 46.726 89.080 1.00 23.60 93 GLU A CA 1
ATOM 738 C C . GLU A 1 93 ? 28.090 46.649 87.534 1.00 22.10 93 GLU A C 1
ATOM 739 O O . GLU A 1 93 ? 27.157 46.210 86.847 1.00 19.98 93 GLU A O 1
ATOM 745 N N . THR A 1 94 ? 29.241 47.090 87.017 1.00 21.33 94 THR A N 1
ATOM 746 C CA . THR A 1 94 ? 29.505 47.099 85.584 1.00 20.63 94 THR A CA 1
ATOM 747 C C . THR A 1 94 ? 30.722 46.255 85.187 1.00 20.95 94 THR A C 1
ATOM 748 O O . THR A 1 94 ? 31.818 46.431 85.732 1.00 21.33 94 THR A O 1
ATOM 752 N N . LYS A 1 95 ? 30.511 45.344 84.237 1.00 18.39 95 LYS A N 1
ATOM 753 C CA . LYS A 1 95 ? 31.566 44.502 83.721 1.00 16.72 95 LYS A CA 1
ATOM 754 C C . LYS A 1 95 ? 31.843 44.978 82.309 1.00 18.54 95 LYS A C 1
ATOM 755 O O . LYS A 1 95 ? 30.925 45.105 81.495 1.00 17.62 95 LYS A O 1
ATOM 761 N N . VAL A 1 96 ? 33.108 45.259 82.033 1.00 20.07 96 VAL A N 1
ATOM 762 C CA . VAL A 1 96 ? 33.527 45.730 80.719 1.00 19.90 96 VAL A CA 1
ATOM 763 C C . VAL A 1 96 ? 34.654 44.837 80.198 1.00 19.35 96 VAL A C 1
ATOM 764 O O . VAL A 1 96 ? 35.676 44.662 80.858 1.00 20.42 96 VAL A O 1
ATOM 768 N N . ARG A 1 97 ? 34.426 44.240 79.035 1.00 18.62 97 ARG A N 1
ATOM 769 C CA . ARG A 1 97 ? 35.397 43.380 78.361 1.00 18.25 97 ARG A CA 1
ATOM 770 C C . ARG A 1 97 ? 35.757 44.059 77.023 1.00 19.14 97 ARG A C 1
ATOM 771 O O . ARG A 1 97 ? 34.864 44.452 76.253 1.00 19.11 97 ARG A O 1
ATOM 779 N N . ILE A 1 98 ? 37.050 44.260 76.783 1.00 20.03 98 ILE A N 1
ATOM 780 C CA . ILE A 1 98 ? 37.516 44.866 75.535 1.00 20.55 98 ILE A CA 1
ATOM 781 C C . ILE A 1 98 ? 38.532 43.916 74.890 1.00 20.29 98 ILE A C 1
ATOM 782 O O . ILE A 1 98 ? 39.501 43.493 75.539 1.00 18.95 98 ILE A O 1
ATOM 787 N N . THR A 1 99 ? 38.308 43.599 73.615 1.00 20.43 99 THR A N 1
ATOM 788 C CA . THR A 1 99 ? 39.167 42.680 72.867 1.00 20.54 99 THR A CA 1
ATOM 789 C C . THR A 1 99 ? 39.749 43.296 71.604 1.00 19.82 99 THR A C 1
ATOM 790 O O . THR A 1 99 ? 39.048 43.963 70.847 1.00 20.85 99 THR A O 1
ATOM 794 N N . LYS A 1 100 ? 41.052 43.137 71.439 1.00 20.99 100 LYS A N 1
ATOM 795 C CA . LYS A 1 100 ? 41.748 43.574 70.244 1.00 21.39 100 LYS A CA 1
ATOM 796 C C . LYS A 1 100 ? 41.883 42.248 69.477 1.00 22.00 100 LYS A C 1
ATOM 797 O O . LYS A 1 100 ? 42.607 41.336 69.894 1.00 22.48 100 LYS A O 1
ATOM 803 N N . GLU A 1 101 ? 41.096 42.083 68.425 1.00 23.19 101 GLU A N 1
ATOM 804 C CA . GLU A 1 101 ? 41.165 40.851 67.659 1.00 24.83 101 GLU A CA 1
ATOM 805 C C . GLU A 1 101 ? 42.374 40.842 66.735 1.00 25.12 101 GLU A C 1
ATOM 806 O O . GLU A 1 101 ? 42.868 39.772 66.370 1.00 25.35 101 GLU A O 1
ATOM 812 N N . ASN A 1 102 ? 42.880 42.034 66.411 1.00 25.12 102 ASN A N 1
ATOM 813 C CA . ASN A 1 102 ? 44.026 42.182 65.525 1.00 26.86 102 ASN A CA 1
ATOM 814 C C . ASN A 1 102 ? 45.094 43.157 65.987 1.00 26.18 102 ASN A C 1
ATOM 815 O O . ASN A 1 102 ? 45.359 44.190 65.353 1.00 27.85 102 ASN A O 1
ATOM 820 N N . PRO A 1 103 ? 45.697 42.864 67.139 1.00 25.60 103 PRO A N 1
ATOM 821 C CA . PRO A 1 103 ? 46.754 43.718 67.682 1.00 26.36 103 PRO A CA 1
ATOM 822 C C . PRO A 1 103 ? 48.065 43.478 66.879 1.00 26.80 103 PRO A C 1
ATOM 823 O O . PRO A 1 103 ? 48.137 42.578 66.029 1.00 25.86 103 PRO A O 1
ATOM 827 N N . PRO A 1 104 ? 49.106 44.286 67.144 1.00 28.93 104 PRO A N 1
ATOM 828 C CA . PRO A 1 104 ? 50.404 44.160 66.466 1.00 30.38 104 PRO A CA 1
ATOM 829 C C . PRO A 1 104 ? 51.187 42.956 67.016 1.00 30.52 104 PRO A C 1
ATOM 830 O O . PRO A 1 104 ? 52.335 43.116 67.428 1.00 34.32 104 PRO A O 1
ATOM 834 N N . ILE A 1 105 ? 50.568 41.782 67.091 1.00 29.45 105 ILE A N 1
ATOM 835 C CA . ILE A 1 105 ? 51.252 40.588 67.609 1.00 27.74 105 ILE A CA 1
ATOM 836 C C . ILE A 1 105 ? 51.427 39.551 66.486 1.00 27.11 105 ILE A C 1
ATOM 837 O O . ILE A 1 105 ? 50.455 38.936 66.043 1.00 27.56 105 ILE A O 1
ATOM 842 N N . PRO A 1 106 ? 52.673 39.326 66.032 1.00 25.85 106 PRO A N 1
ATOM 843 C CA . PRO A 1 106 ? 52.964 38.360 64.958 1.00 24.76 106 PRO A CA 1
ATOM 844 C C . PRO A 1 106 ? 52.535 36.953 65.331 1.00 23.59 106 PRO A C 1
ATOM 845 O O . PRO A 1 106 ? 53.282 36.225 65.986 1.00 25.15 106 PRO A O 1
ATOM 849 N N . GLY A 1 107 ? 51.330 36.571 64.929 1.00 22.66 107 GLY A N 1
ATOM 850 C CA . GLY A 1 107 ? 50.857 35.242 65.260 1.00 21.86 107 GLY A CA 1
ATOM 851 C C . GLY A 1 107 ? 49.436 34.953 64.828 1.00 19.99 107 GLY A C 1
ATOM 852 O O . GLY A 1 107 ? 48.808 35.760 64.125 1.00 20.00 107 GLY A O 1
ATOM 853 N N . HIS A 1 108 ? 48.941 33.786 65.245 1.00 20.07 108 HIS A N 1
ATOM 854 C CA . HIS A 1 108 ? 47.600 33.323 64.907 1.00 19.16 108 HIS A CA 1
ATOM 855 C C . HIS A 1 108 ? 46.834 33.102 66.178 1.00 19.42 108 HIS A C 1
ATOM 856 O O . HIS A 1 108 ? 47.199 32.257 67.001 1.00 20.42 108 HIS A O 1
ATOM 863 N N . TYR A 1 109 ? 45.794 33.902 66.348 1.00 20.93 109 TYR A N 1
ATOM 864 C CA . TYR A 1 109 ? 44.960 33.855 67.546 1.00 21.39 109 TYR A CA 1
ATOM 865 C C . TYR A 1 109 ? 43.617 34.476 67.241 1.00 21.93 109 TYR A C 1
ATOM 866 O O . TYR A 1 109 ? 43.442 35.085 66.187 1.00 23.35 109 TYR A O 1
ATOM 875 N N . ASP A 1 110 ? 42.678 34.328 68.171 1.00 21.72 110 ASP A N 1
ATOM 876 C CA . ASP A 1 110 ? 41.360 34.902 68.014 1.00 21.85 110 ASP A CA 1
ATOM 877 C C . ASP A 1 110 ? 41.242 36.343 68.557 1.00 23.12 110 ASP A C 1
ATOM 878 O O . ASP A 1 110 ? 40.501 37.152 68.007 1.00 25.39 110 ASP A O 1
ATOM 883 N N . GLY A 1 111 ? 41.995 36.669 69.601 1.00 22.68 111 GLY A N 1
ATOM 884 C CA . GLY A 1 111 ? 41.950 38.001 70.181 1.00 19.89 111 GLY A CA 1
ATOM 885 C C . GLY A 1 111 ? 42.692 38.056 71.507 1.00 20.14 111 GLY A C 1
ATOM 886 O O . GLY A 1 111 ? 43.052 37.033 72.110 1.00 19.28 111 GLY A O 1
ATOM 88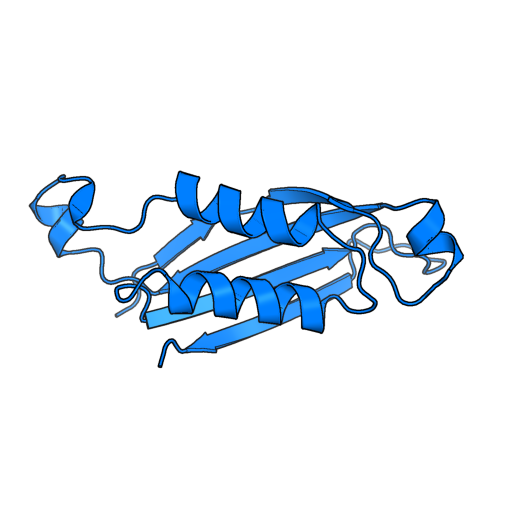7 N N . VAL A 1 112 ? 42.972 39.268 71.945 1.00 21.24 112 VAL A N 1
ATOM 888 C CA . VAL A 1 112 ? 43.655 39.479 73.214 1.00 22.42 112 VAL A CA 1
ATOM 889 C C . VAL A 1 112 ? 42.894 40.639 73.841 1.00 21.78 112 VAL A C 1
ATOM 890 O O . VAL A 1 112 ? 42.279 41.428 73.135 1.00 22.17 112 VAL A O 1
ATOM 894 N N . GLY A 1 113 ? 42.931 40.748 75.158 1.00 20.71 113 GLY A N 1
ATOM 895 C CA . GLY A 1 113 ? 42.225 41.836 75.794 1.00 21.93 113 GLY A CA 1
ATOM 896 C C . GLY A 1 113 ? 42.180 41.752 77.302 1.00 21.58 113 GLY A C 1
ATOM 897 O O . GLY A 1 113 ? 42.941 40.997 77.923 1.00 20.60 113 GLY A O 1
ATOM 898 N N . ILE A 1 114 ? 41.263 42.524 77.884 1.00 22.52 114 ILE A N 1
ATOM 899 C CA . ILE A 1 114 ? 41.084 42.588 79.336 1.00 22.09 114 ILE A CA 1
ATOM 900 C C . ILE A 1 114 ? 39.613 42.631 79.703 1.00 19.53 114 ILE A C 1
ATOM 901 O O . ILE A 1 114 ? 38.740 42.888 78.863 1.00 21.19 114 ILE A O 1
ATOM 906 N N . GLU A 1 115 ? 39.336 42.329 80.952 1.00 18.15 115 GLU A N 1
ATOM 907 C CA . GLU A 1 115 ? 37.987 42.393 81.443 1.00 18.86 115 GLU A CA 1
ATOM 908 C C . GLU A 1 115 ? 38.064 42.907 82.865 1.00 18.57 115 GLU A C 1
ATOM 909 O O . GLU A 1 115 ? 38.910 42.462 83.647 1.00 19.41 115 GLU A O 1
ATOM 915 N N . ILE A 1 116 ? 37.223 43.884 83.174 1.00 19.75 116 ILE A N 1
ATOM 916 C CA . ILE A 1 116 ? 37.177 44.438 84.522 1.00 21.29 116 ILE A CA 1
ATOM 917 C C . ILE A 1 116 ? 35.756 44.402 85.070 1.00 20.39 116 ILE A C 1
ATOM 918 O O . ILE A 1 116 ? 34.791 44.310 84.320 1.00 21.39 116 ILE A O 1
ATOM 923 N N . VAL A 1 117 ? 35.637 44.431 86.387 1.00 19.06 117 VAL A N 1
ATOM 924 C CA . VAL A 1 117 ? 34.335 44.423 87.033 1.00 21.51 117 VAL A CA 1
ATOM 925 C C . VAL A 1 117 ? 34.411 45.509 88.114 1.00 21.86 117 VAL A C 1
ATOM 926 O O . VAL A 1 117 ? 35.303 45.477 88.970 1.00 22.23 117 VAL A O 1
ATOM 930 N N . ARG A 1 118 ? 33.525 46.497 88.019 1.00 21.23 118 ARG A N 1
ATOM 931 C CA . ARG A 1 118 ? 33.493 47.622 88.953 1.00 21.73 118 ARG A CA 1
ATOM 932 C C . ARG A 1 118 ? 32.126 47.811 89.595 1.00 21.28 118 ARG A C 1
ATOM 933 O O . ARG A 1 118 ? 31.139 48.061 88.895 1.00 19.42 118 ARG A O 1
ATOM 941 N N . GLU A 1 119 ? 32.063 47.685 90.920 1.00 22.28 119 GLU A N 1
ATOM 942 C CA . GLU A 1 119 ? 30.796 47.888 91.617 1.00 25.97 119 GLU A CA 1
ATOM 943 C C . GLU A 1 119 ? 30.477 49.389 91.680 1.00 25.76 119 GLU A C 1
ATOM 944 O O . GLU A 1 119 ? 31.385 50.233 91.710 1.00 25.75 119 GLU A O 1
ATOM 950 N N . ASN A 1 120 ? 29.190 49.711 91.598 1.00 25.89 120 ASN A N 1
ATOM 951 C CA . ASN A 1 120 ? 28.733 51.087 91.621 1.00 26.75 120 ASN A CA 1
ATOM 952 C C . ASN A 1 120 ? 28.598 51.545 93.060 1.00 31.32 120 ASN A C 1
ATOM 953 O O . ASN A 1 120 ? 27.783 51.020 93.830 1.00 31.50 120 ASN A O 1
ATOM 958 N N . LYS A 1 121 ? 29.408 52.533 93.411 1.00 34.60 121 LYS A N 1
ATOM 959 C CA . LYS A 1 121 ? 29.434 53.085 94.753 1.00 36.21 121 LYS A CA 1
ATOM 960 C C . LYS A 1 121 ? 28.329 54.105 95.033 1.00 37.13 121 LYS A C 1
ATOM 961 O O . LYS A 1 121 ? 27.906 54.838 94.103 1.00 35.98 121 LYS A O 1
#

Radius of gyration: 15.61 Å; Cα contacts (8 Å, |Δi|>4): 236; chains: 1; bounding box: 48×27×33 Å

Organism: Staphylococcus aureus (NCBI:txid1280)

Foldseek 3Di:
DPDKDKDFFDKDWAQAAQDPVSNVVTAIKTKIKIFDADCVVCVVVVDPVRGDDPVVLSVLLHCLRHDDYYHAPVVSQVSSQCVVLVPDVRGQKMKMWMWGQDDPDPDDDRTDTDMDMGGRD

B-factor: mean 28.36, std 10.32, range [13.1, 87.58]

Nearest PDB structures (foldseek):
  2nm2-assembly1_C  TM=1.000E+00  e=1.869E-23  Staphylococcus aureus
  5f3m-assembly1_A  TM=9.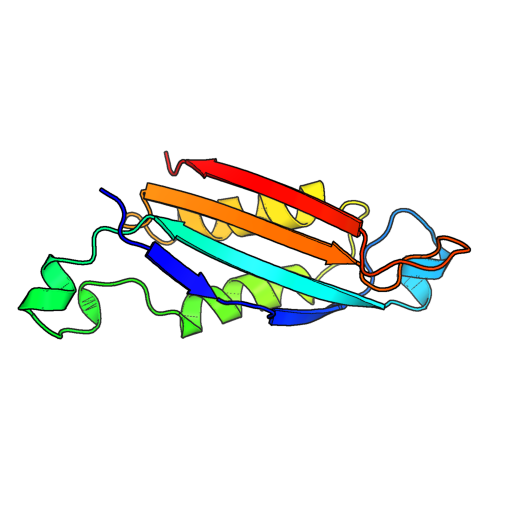886E-01  e=2.776E-17  Bacillus anthracis str. 'Ames Ancestor'
  1sql-assembly2_M  TM=9.830E-01  e=8.013E-16  Arabidopsis thaliana
  1nbu-assembly1_C  TM=9.800E-01  e=9.339E-14  Mycobacterium tuberculosis
  2cg8-assembly1_C-2  TM=9.687E-01  e=6.675E-13  Streptococcus pneumoniae

CATH classification: 3.30.1130.10

Secondary structure (DSSP, 8-state):
---EEEEEEEEEEE--SSSHHHHHH-EEEEEEEEEEE--HHHHHH--GGGS--HHHHHHHHHHHHTSS--S-HHHHHHHHHHHHHHH-TTEEEEEEEEEESS-S-SS--S-EEEEEEEE--

Solvent-accessible surface area: 7397 Å² total; per-residue (Å²): 98,178,52,60,9,127,18,159,27,14,120,4,107,2,98,1,0,82,91,86,52,15,61,146,123,6,17,74,0,57,0,21,0,42,0,61,0,65,51,78,61,19,66,183,48,133,75,102,139,16,34,4,87,123,32,90,0,68,92,32,0,76,63,11,0,92,36,164,38,16,96,90,17,81,85,2,0,72,108,0,0,90,63,0,16,86,100,33,142,99,0,95,55,0,74,0,118,0,20,22,56,113,14,74,83,139,44,191,81,140,30,54,46,43,81,20,66,88,114,32,220

InterPro domains:
  IPR006156 Dihydroneopterin aldolase [PTHR42844] (2-120)
  IPR006156 Dihydroneopterin aldolase [TIGR00525] (3-118)
  IPR006157 Dihydroneopterin aldolase/epimerase domain [PF02152] (5-116)
  IPR006157 Dihydroneopterin aldolase/epimerase domain [SM00905] (5-118)
  IPR006157 Dihydroneopterin aldolase/epimerase domain [TIGR00526] (3-120)
  IPR006157 Dihydroneopterin aldolase/epimerase domain [cd00534] (3-119)
  IPR043133 GTP cyclohydrolase I, C-terminal/NADPH-dependent 7-cyano-7-deazaguanine reductase [G3DSA:3.30.1130.10] (1-121)

Sequence (121 aa):
MQDTIFLKGMRFYGYHGALSAENEIGQIFKVDVTLKVDLSEAGRTDNVIDTVHYGEVFEEVKSIMEGKAVNLLEHLAERIANRINSQYNRVMETKVRITKENPPIPGHYDGVGIEIVRENK